Protein AF-A0ABD3XBN3-F1 (afdb_monomer_lite)

Organism: Sinanodonta woodiana (NCBI:txid1069815)

Structure (mmCIF, N/CA/C/O backbone):
data_AF-A0ABD3XBN3-F1
#
_entry.id   AF-A0ABD3XBN3-F1
#
loop_
_atom_site.group_PDB
_atom_site.id
_atom_site.type_symbol
_atom_site.label_atom_id
_atom_site.label_alt_id
_atom_site.label_comp_id
_atom_site.label_asym_id
_atom_site.label_entity_id
_atom_site.label_seq_id
_atom_site.pdbx_PDB_ins_code
_atom_site.Cartn_x
_atom_site.Cartn_y
_atom_site.Cartn_z
_atom_site.occupancy
_atom_site.B_iso_or_equiv
_atom_site.auth_seq_id
_atom_site.auth_comp_id
_atom_site.auth_asym_id
_atom_site.auth_atom_id
_atom_site.pdbx_PDB_model_num
ATOM 1 N N . MET A 1 1 ? -34.144 -41.970 17.446 1.00 39.66 1 MET A N 1
ATOM 2 C CA . MET A 1 1 ? -32.675 -42.007 17.295 1.00 39.66 1 MET A CA 1
ATOM 3 C C . MET A 1 1 ? -32.296 -40.989 16.230 1.00 39.66 1 MET A C 1
ATOM 5 O O . MET A 1 1 ? -32.791 -41.105 15.122 1.00 39.66 1 MET A O 1
ATOM 9 N N . PHE A 1 2 ? -31.501 -39.992 16.630 1.00 39.50 2 PHE A N 1
ATOM 10 C CA . PHE A 1 2 ? -30.729 -39.028 15.828 1.00 39.50 2 PHE A CA 1
ATOM 11 C C . PHE A 1 2 ? -31.457 -38.101 14.831 1.00 39.50 2 PHE A C 1
ATOM 13 O O . PHE A 1 2 ? -31.582 -38.392 13.648 1.00 39.50 2 PHE A O 1
ATOM 20 N N . TYR A 1 3 ? -31.803 -36.902 15.319 1.00 39.34 3 TYR A N 1
ATOM 21 C CA . TYR A 1 3 ? -31.842 -35.684 14.503 1.00 39.34 3 TYR A CA 1
ATOM 22 C C . TYR A 1 3 ? -30.397 -35.218 14.267 1.00 39.34 3 TYR A C 1
ATOM 24 O O . TYR A 1 3 ? -29.747 -34.714 15.180 1.00 39.34 3 TYR A O 1
ATOM 32 N N . GLY A 1 4 ? -29.876 -35.426 13.059 1.00 40.34 4 GLY A N 1
ATOM 33 C CA . GLY A 1 4 ? -28.595 -34.874 12.625 1.00 40.34 4 GLY A CA 1
ATOM 34 C C . GLY A 1 4 ? -28.803 -33.491 12.021 1.00 40.34 4 GLY A C 1
ATOM 35 O O . GLY A 1 4 ? -29.098 -33.380 10.835 1.00 40.34 4 GLY A O 1
ATOM 36 N N . ILE A 1 5 ? -28.669 -32.438 12.828 1.00 48.50 5 ILE A N 1
ATOM 37 C CA . ILE A 1 5 ? -28.547 -31.075 12.304 1.00 48.50 5 ILE A CA 1
ATOM 38 C C . ILE A 1 5 ? -27.140 -30.964 11.720 1.00 48.50 5 ILE A C 1
ATOM 40 O O . ILE A 1 5 ? -26.154 -30.871 12.451 1.00 48.50 5 ILE A O 1
ATOM 44 N N . LEU A 1 6 ? -27.051 -30.995 10.392 1.00 44.94 6 LEU A N 1
ATOM 45 C CA . LEU A 1 6 ? -25.863 -30.580 9.662 1.00 44.94 6 LEU A CA 1
ATOM 46 C C . LEU A 1 6 ? -25.746 -29.058 9.835 1.00 44.94 6 LEU A C 1
ATOM 48 O O . LEU A 1 6 ? -26.310 -28.288 9.060 1.00 44.94 6 LEU A O 1
ATOM 52 N N . LEU A 1 7 ? -25.077 -28.618 10.903 1.00 45.03 7 LEU A N 1
ATOM 53 C CA . LEU A 1 7 ? -24.625 -27.237 11.023 1.00 45.03 7 LEU A CA 1
ATOM 54 C C . LEU A 1 7 ? -23.621 -27.007 9.893 1.00 45.03 7 LEU A C 1
ATOM 56 O O . LEU A 1 7 ? -22.449 -27.363 10.002 1.00 45.03 7 LEU A O 1
ATOM 60 N N . LEU A 1 8 ? -24.106 -26.454 8.781 1.00 44.91 8 LEU A N 1
ATOM 61 C CA . LEU A 1 8 ? -23.260 -25.837 7.774 1.00 44.91 8 LEU A CA 1
ATOM 62 C C . LEU A 1 8 ? -22.407 -24.802 8.505 1.00 44.91 8 LEU A C 1
ATOM 64 O O . LEU A 1 8 ? -22.918 -23.806 9.018 1.00 44.91 8 LEU A O 1
ATOM 68 N N . TYR A 1 9 ? -21.111 -25.080 8.599 1.00 41.72 9 TYR A N 1
ATOM 69 C CA . TYR A 1 9 ? -20.114 -24.143 9.085 1.00 41.72 9 TYR A CA 1
ATOM 70 C C . TYR A 1 9 ? -20.019 -23.022 8.048 1.00 41.72 9 TYR A C 1
ATOM 72 O O . TYR A 1 9 ? -19.208 -23.078 7.129 1.00 41.72 9 TYR A O 1
ATOM 80 N N . ILE A 1 10 ? -20.922 -22.046 8.127 1.00 47.00 10 ILE A N 1
ATOM 81 C CA . ILE A 1 10 ? -20.793 -20.801 7.381 1.00 47.00 10 ILE A CA 1
ATOM 82 C C . ILE A 1 10 ? -19.677 -20.046 8.104 1.00 47.00 10 ILE A C 1
ATOM 84 O O . ILE A 1 10 ? -19.886 -19.664 9.260 1.00 47.00 10 ILE A O 1
ATOM 88 N N . PRO A 1 11 ? -18.483 -19.871 7.507 1.00 49.25 11 PRO A N 1
ATOM 89 C CA . PRO A 1 11 ? -17.460 -19.051 8.128 1.00 49.25 11 PRO A CA 1
ATOM 90 C C . PRO A 1 11 ? -18.065 -17.666 8.353 1.00 49.25 11 PRO A C 1
ATOM 92 O O . PRO A 1 11 ? -18.537 -17.015 7.420 1.00 49.25 11 PRO A O 1
ATOM 95 N N . LEU A 1 12 ? -18.120 -17.251 9.618 1.00 48.44 12 LEU A N 1
ATOM 96 C CA . LEU A 1 12 ? -18.573 -15.926 10.003 1.00 48.44 12 LEU A CA 1
ATOM 97 C C . LEU A 1 12 ? -17.511 -14.943 9.496 1.00 48.44 12 LEU A C 1
ATOM 99 O O . LEU A 1 12 ? -16.521 -14.677 10.174 1.00 48.44 12 LEU A O 1
ATOM 103 N N . PHE A 1 13 ? -17.651 -14.484 8.255 1.00 55.69 13 PHE A N 1
ATOM 104 C CA . PHE A 1 13 ? -16.735 -13.515 7.675 1.00 55.69 13 PHE A CA 1
ATOM 105 C C . PHE A 1 13 ? -16.835 -12.221 8.486 1.00 55.69 13 PHE A C 1
ATOM 107 O O . PHE A 1 13 ? -17.851 -11.525 8.435 1.00 55.69 13 PHE A O 1
ATOM 114 N N . SER A 1 14 ? -15.791 -11.896 9.250 1.00 65.50 14 SER A N 1
ATOM 115 C CA . SER A 1 14 ? -15.653 -10.580 9.869 1.00 65.50 14 SER A CA 1
ATOM 116 C C . SER A 1 14 ? -15.603 -9.546 8.747 1.00 65.50 14 SER A C 1
ATOM 118 O O . SER A 1 14 ? -14.619 -9.474 8.014 1.00 65.50 14 SER A O 1
ATOM 120 N N . THR A 1 15 ? -16.688 -8.792 8.574 1.00 78.19 15 THR A N 1
ATOM 121 C CA . THR A 1 15 ? -16.706 -7.667 7.636 1.00 78.19 15 THR A CA 1
ATOM 122 C C . THR A 1 15 ? -15.985 -6.505 8.295 1.00 78.19 15 THR A C 1
ATOM 124 O O . THR A 1 15 ? -16.314 -6.151 9.425 1.00 78.19 15 THR A O 1
ATOM 127 N N . VAL A 1 16 ? -14.995 -5.938 7.611 1.00 85.75 16 VAL A N 1
ATOM 128 C CA . VAL A 1 16 ? -14.191 -4.834 8.139 1.00 85.75 16 VAL A CA 1
ATOM 129 C C . VAL A 1 16 ? -14.322 -3.623 7.226 1.00 85.75 16 VAL A C 1
ATOM 131 O O . VAL A 1 16 ? -14.091 -3.723 6.021 1.00 85.75 16 VAL A O 1
ATOM 134 N N . ALA A 1 17 ? -14.693 -2.480 7.802 1.00 89.94 17 ALA A N 1
ATOM 135 C CA . ALA A 1 17 ? -14.740 -1.217 7.080 1.00 89.94 17 ALA A CA 1
ATOM 136 C C . ALA A 1 17 ? -13.335 -0.621 6.957 1.00 89.94 17 ALA A C 1
ATOM 138 O O . ALA A 1 17 ? -12.594 -0.540 7.938 1.00 89.94 17 ALA A O 1
ATOM 139 N N . ILE A 1 18 ? -12.981 -0.192 5.748 1.00 92.06 18 ILE A N 1
ATOM 140 C CA . ILE A 1 18 ? -11.726 0.500 5.451 1.00 92.06 18 ILE A CA 1
ATOM 141 C C . ILE A 1 18 ? -11.988 1.679 4.518 1.00 92.06 18 ILE A C 1
ATOM 143 O O . ILE A 1 18 ? -12.905 1.655 3.695 1.00 92.06 18 ILE A O 1
ATOM 147 N N . GLN A 1 19 ? -11.149 2.703 4.616 1.00 93.50 19 GLN A N 1
ATOM 148 C CA . GLN A 1 19 ? -11.135 3.823 3.683 1.00 93.50 19 GLN A CA 1
ATOM 149 C C . GLN A 1 19 ? -9.931 3.697 2.767 1.00 93.50 19 GLN A C 1
ATOM 151 O O . GLN A 1 19 ? -8.810 3.543 3.241 1.00 93.50 19 GLN A O 1
ATOM 156 N N . LEU A 1 20 ? -10.152 3.803 1.463 1.00 93.06 20 LEU A N 1
ATOM 157 C CA . LEU A 1 20 ? -9.085 3.911 0.483 1.00 93.06 20 LEU A CA 1
ATOM 158 C C . LEU A 1 20 ? -8.944 5.348 0.017 1.00 93.06 20 LEU A C 1
ATOM 160 O O . LEU A 1 20 ? -9.920 5.956 -0.414 1.00 93.06 20 LEU A O 1
ATOM 164 N N . TYR A 1 21 ? -7.721 5.855 0.016 1.00 93.12 21 TYR A N 1
ATOM 165 C CA . TYR A 1 21 ? -7.387 7.121 -0.614 1.00 93.12 21 TYR A CA 1
ATOM 166 C C . TYR A 1 21 ? -6.302 6.911 -1.665 1.00 93.12 21 TYR A C 1
ATOM 168 O O . TYR A 1 21 ? -5.313 6.221 -1.428 1.00 93.12 21 TYR A O 1
ATOM 176 N N . CYS A 1 22 ? -6.471 7.528 -2.829 1.00 89.69 22 CYS A N 1
ATOM 177 C CA . CYS A 1 22 ? -5.453 7.555 -3.869 1.00 89.69 22 CYS A CA 1
ATOM 178 C C . CYS A 1 22 ? -5.422 8.950 -4.491 1.00 89.69 22 CYS A C 1
ATOM 180 O O . CYS A 1 22 ? -6.416 9.393 -5.069 1.00 89.69 22 CYS A O 1
ATOM 182 N N . ALA A 1 23 ? -4.284 9.636 -4.367 1.00 82.38 23 ALA A N 1
ATOM 183 C CA . ALA A 1 23 ? -4.112 10.985 -4.903 1.00 82.38 23 ALA A CA 1
ATOM 184 C C . ALA A 1 23 ? -4.115 11.002 -6.442 1.00 82.38 23 ALA A C 1
ATOM 186 O O . ALA A 1 23 ? -4.609 11.944 -7.058 1.00 82.38 23 ALA A O 1
ATOM 187 N N . GLN A 1 24 ? -3.581 9.948 -7.069 1.00 78.50 24 GLN A N 1
ATOM 188 C CA . GLN A 1 24 ? -3.462 9.830 -8.521 1.00 78.50 24 GLN A CA 1
ATOM 189 C C . GLN A 1 24 ? -4.443 8.784 -9.049 1.00 78.50 24 GLN A C 1
ATOM 191 O O . GLN A 1 24 ? -4.176 7.582 -9.039 1.00 78.50 24 GLN A O 1
ATOM 196 N N . LYS A 1 25 ? -5.599 9.242 -9.530 1.00 76.06 25 LYS A N 1
ATOM 197 C CA . LYS A 1 25 ? -6.560 8.363 -10.198 1.00 76.06 25 LYS A CA 1
ATOM 198 C C . LYS A 1 25 ? -6.120 8.106 -11.629 1.00 76.06 25 LYS A C 1
ATOM 200 O O . LYS A 1 25 ? -6.205 8.988 -12.477 1.00 76.06 25 LYS A O 1
ATOM 205 N N . THR A 1 26 ? -5.681 6.886 -11.880 1.00 83.31 26 THR A N 1
ATOM 206 C CA . THR A 1 26 ? -5.357 6.379 -13.207 1.00 83.31 26 THR A CA 1
ATOM 207 C C . THR A 1 26 ? -6.045 5.032 -13.385 1.00 83.31 26 THR A C 1
ATOM 209 O O . THR A 1 26 ? -6.464 4.397 -12.412 1.00 83.31 26 THR A O 1
ATOM 212 N N . ASP A 1 27 ? -6.156 4.565 -14.626 1.00 85.62 27 ASP A N 1
ATOM 213 C CA . ASP A 1 27 ? -6.655 3.210 -14.887 1.00 85.62 27 ASP A CA 1
ATOM 214 C C . ASP A 1 27 ? -5.802 2.159 -14.167 1.00 85.62 27 ASP A C 1
ATOM 216 O O . ASP A 1 27 ? -6.320 1.166 -13.657 1.00 85.62 27 ASP A O 1
ATOM 220 N N . LEU A 1 28 ? -4.506 2.445 -14.023 1.00 84.31 28 LEU A N 1
ATOM 221 C CA . LEU A 1 28 ? -3.558 1.586 -13.340 1.00 84.31 28 LEU A CA 1
ATOM 222 C C . LEU A 1 28 ? -3.811 1.493 -11.830 1.00 84.31 28 LEU A C 1
ATOM 224 O O . LEU A 1 28 ? -3.786 0.397 -11.273 1.00 84.31 28 LEU A O 1
ATOM 228 N N . THR A 1 29 ? -4.094 2.612 -11.156 1.00 83.00 29 THR A N 1
ATOM 229 C CA . THR A 1 29 ? -4.407 2.582 -9.718 1.00 83.00 29 THR A CA 1
ATOM 230 C C . THR A 1 29 ? -5.762 1.933 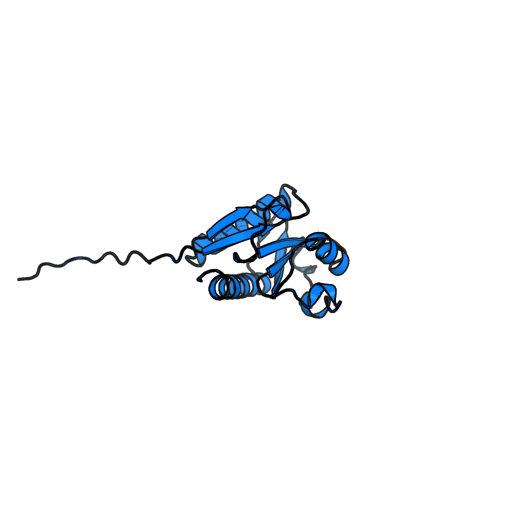-9.448 1.00 83.00 29 THR A C 1
ATOM 232 O O . THR A 1 29 ? -5.888 1.176 -8.488 1.00 83.00 29 THR A O 1
ATOM 235 N N . ASN A 1 30 ? -6.749 2.126 -10.327 1.00 86.19 30 ASN A N 1
ATOM 236 C CA . ASN A 1 30 ? -8.025 1.409 -10.249 1.00 86.19 30 ASN A CA 1
ATOM 237 C C . ASN A 1 30 ? -7.842 -0.105 -10.420 1.00 86.19 30 ASN A C 1
ATOM 239 O O . ASN A 1 30 ? -8.432 -0.886 -9.674 1.00 86.19 30 ASN A O 1
ATOM 243 N N . TYR A 1 31 ? -7.016 -0.524 -11.381 1.00 86.19 31 TYR A N 1
ATOM 244 C CA . TYR A 1 31 ? -6.685 -1.930 -11.592 1.00 86.19 31 TYR A CA 1
ATOM 245 C C . TYR A 1 31 ? -6.015 -2.538 -10.352 1.00 86.19 31 TYR A C 1
ATOM 247 O O . TYR A 1 31 ? -6.481 -3.550 -9.829 1.00 86.19 31 TYR A O 1
ATOM 255 N N . ALA A 1 32 ? -4.995 -1.864 -9.818 1.00 84.31 32 ALA A N 1
ATOM 256 C CA . ALA A 1 32 ? -4.289 -2.269 -8.607 1.00 84.31 32 ALA A CA 1
ATOM 257 C C . ALA A 1 32 ? -5.222 -2.422 -7.389 1.00 84.31 32 ALA A C 1
ATOM 259 O O . ALA A 1 32 ? -5.124 -3.404 -6.651 1.00 84.31 32 ALA A O 1
ATOM 260 N N . ILE A 1 33 ? -6.160 -1.487 -7.194 1.00 87.31 33 ILE A N 1
ATOM 261 C CA . ILE A 1 33 ? -7.162 -1.552 -6.117 1.00 87.31 33 ILE A CA 1
ATOM 262 C C . ILE A 1 33 ? -8.065 -2.780 -6.280 1.00 87.31 33 ILE A C 1
ATOM 264 O O . ILE A 1 33 ? -8.289 -3.503 -5.310 1.00 87.31 33 ILE A O 1
ATOM 268 N N . ARG A 1 34 ? -8.556 -3.043 -7.497 1.00 88.12 34 ARG A N 1
ATOM 269 C CA . ARG A 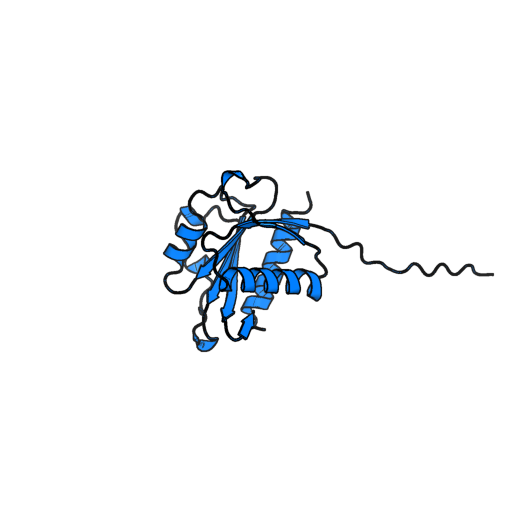1 34 ? -9.435 -4.191 -7.773 1.00 88.12 34 ARG A CA 1
ATOM 270 C C . ARG A 1 34 ? -8.734 -5.528 -7.557 1.00 88.12 34 ARG A C 1
ATOM 272 O O . ARG A 1 34 ? -9.340 -6.457 -7.022 1.00 88.12 34 ARG A O 1
ATOM 279 N N . GLU A 1 35 ? -7.471 -5.647 -7.960 1.00 86.12 35 GLU A N 1
ATOM 280 C CA . GLU A 1 35 ? -6.698 -6.865 -7.704 1.00 86.12 35 GLU A CA 1
ATOM 281 C C . GLU A 1 35 ? -6.435 -7.074 -6.209 1.00 86.12 35 GLU A C 1
ATOM 283 O O . GLU A 1 35 ? -6.543 -8.201 -5.717 1.00 86.12 35 GLU A O 1
ATOM 288 N N . LEU A 1 36 ? -6.137 -5.995 -5.476 1.00 83.75 36 LEU A N 1
ATOM 289 C CA . LEU A 1 36 ? -5.948 -6.034 -4.027 1.00 83.75 36 LEU A CA 1
ATOM 290 C C . LEU A 1 36 ? -7.220 -6.515 -3.312 1.00 83.75 36 LEU A C 1
ATOM 292 O O . LEU A 1 36 ? -7.145 -7.430 -2.494 1.00 83.75 36 LEU A O 1
ATOM 296 N N . GLU A 1 37 ? -8.376 -5.938 -3.647 1.00 85.69 37 GLU A N 1
ATOM 297 C CA . GLU A 1 37 ? -9.689 -6.344 -3.127 1.00 85.69 37 GLU A CA 1
ATOM 298 C C . GLU A 1 37 ? -9.954 -7.830 -3.406 1.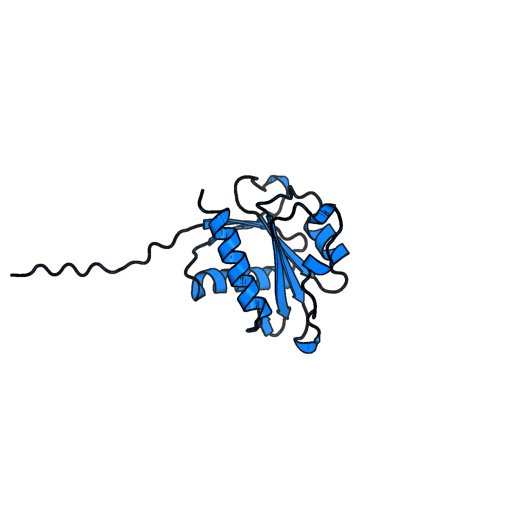00 85.69 37 GLU A C 1
ATOM 300 O O . GLU A 1 37 ? -10.177 -8.610 -2.479 1.00 85.69 37 GLU A O 1
ATOM 305 N N . THR A 1 38 ? -9.800 -8.251 -4.666 1.00 85.31 38 THR A N 1
ATOM 306 C CA . THR A 1 38 ? -10.025 -9.642 -5.093 1.00 85.31 38 THR A CA 1
ATOM 307 C C . THR A 1 38 ? -9.164 -10.633 -4.305 1.00 85.31 38 THR A C 1
ATOM 309 O O . THR A 1 38 ? -9.646 -11.693 -3.900 1.00 85.31 38 THR A O 1
ATOM 312 N N . LYS A 1 39 ? -7.887 -10.310 -4.057 1.00 83.31 39 LYS A N 1
ATOM 313 C CA . LYS A 1 39 ? -6.988 -11.186 -3.293 1.00 83.31 39 LYS A CA 1
ATOM 314 C C . LYS A 1 39 ? -7.313 -11.215 -1.803 1.00 83.31 39 LYS A C 1
ATOM 316 O O . LYS A 1 39 ? -7.285 -12.294 -1.209 1.00 83.31 39 LYS A O 1
ATOM 321 N N . LEU A 1 40 ? -7.635 -10.073 -1.196 1.00 81.75 40 LEU A N 1
ATOM 322 C CA . LEU A 1 40 ? -7.978 -10.009 0.228 1.00 81.75 40 LEU A CA 1
ATOM 323 C C . LEU A 1 40 ? -9.271 -10.775 0.535 1.00 81.75 40 LEU A C 1
ATOM 325 O O . LEU A 1 40 ? -9.310 -11.545 1.499 1.00 81.75 40 LEU A O 1
ATOM 329 N N . GLU A 1 41 ? -10.291 -10.642 -0.311 1.00 83.12 41 GLU A N 1
ATOM 330 C CA . GLU A 1 41 ? -11.538 -11.387 -0.142 1.00 83.12 41 GLU A CA 1
ATOM 331 C C . GLU A 1 41 ? -11.363 -12.870 -0.490 1.00 83.12 41 GLU A C 1
ATOM 333 O O . GLU A 1 41 ? -11.690 -13.746 0.315 1.00 83.12 41 GLU A O 1
ATOM 338 N N . GLY A 1 42 ? -10.799 -13.163 -1.667 1.00 74.69 42 GLY A N 1
ATOM 339 C CA . GLY A 1 42 ? -10.748 -14.513 -2.225 1.00 74.69 42 GLY A CA 1
ATOM 340 C C . GLY A 1 42 ? -9.765 -15.456 -1.531 1.00 74.69 42 GLY A C 1
ATOM 341 O O . GLY A 1 42 ? -10.068 -16.636 -1.369 1.00 74.69 42 GLY A O 1
ATOM 342 N N . GLN A 1 43 ? -8.592 -14.968 -1.112 1.00 71.69 43 GLN A N 1
ATOM 343 C CA . GLN A 1 43 ? -7.538 -15.825 -0.545 1.00 71.69 43 GLN A CA 1
ATOM 344 C C . GLN A 1 43 ? -7.506 -15.810 0.984 1.00 71.69 43 GLN A C 1
ATOM 346 O O . GLN A 1 43 ? -6.988 -16.743 1.598 1.00 71.69 43 GLN A O 1
ATOM 351 N N . HIS A 1 44 ? -8.059 -14.769 1.611 1.00 71.31 44 HIS A N 1
ATOM 352 C CA . HIS A 1 44 ? -7.928 -14.566 3.053 1.00 71.31 44 HIS A CA 1
ATOM 353 C C . HIS A 1 44 ? -9.260 -14.486 3.800 1.00 71.31 44 HIS A C 1
ATOM 355 O O . HIS A 1 44 ? -9.246 -14.358 5.027 1.00 71.31 44 HIS A O 1
ATOM 361 N N . GLY A 1 45 ? -10.392 -14.605 3.094 1.00 72.44 45 GLY A N 1
ATOM 362 C CA . GLY A 1 45 ? -11.721 -14.640 3.702 1.00 72.44 45 GLY A CA 1
ATOM 363 C C . GLY A 1 45 ? -12.015 -13.391 4.529 1.00 72.44 45 GLY A C 1
ATOM 364 O O . GLY A 1 45 ? -12.676 -13.472 5.561 1.00 72.44 45 GLY A O 1
ATOM 365 N N . LEU A 1 46 ? -11.463 -12.243 4.138 1.00 77.38 46 LEU A N 1
ATOM 366 C CA . LEU A 1 46 ? -11.687 -10.983 4.826 1.00 77.38 46 LEU A CA 1
ATOM 367 C C . LEU A 1 46 ? -12.573 -10.129 3.931 1.00 77.38 46 LEU A C 1
ATOM 369 O O . LEU A 1 46 ? -12.107 -9.595 2.932 1.00 77.38 46 LEU A O 1
ATOM 373 N N . LYS A 1 47 ? -13.861 -10.048 4.275 1.00 82.44 47 LYS A N 1
ATOM 374 C CA . LYS A 1 47 ? -14.822 -9.243 3.523 1.00 82.44 47 LYS A CA 1
ATOM 375 C C . LYS A 1 47 ? -14.585 -7.772 3.841 1.00 82.44 47 LYS A C 1
ATOM 377 O O . LYS A 1 47 ? -14.665 -7.373 5.007 1.00 82.44 47 LYS A O 1
ATOM 382 N N . LEU A 1 48 ? -14.292 -6.975 2.823 1.00 81.94 48 LEU A N 1
ATOM 383 C CA . LEU A 1 48 ? -13.959 -5.568 3.002 1.00 81.94 48 LEU A CA 1
ATOM 384 C C . LEU A 1 48 ? -15.154 -4.701 2.624 1.00 81.94 48 LEU A C 1
ATOM 386 O O . LEU A 1 48 ? -15.724 -4.832 1.548 1.00 81.94 48 LEU A O 1
ATOM 390 N N . GLN A 1 49 ? -15.527 -3.775 3.503 1.00 86.31 49 GLN A N 1
ATOM 391 C CA . GLN A 1 49 ? -16.407 -2.674 3.128 1.00 86.31 49 GLN A CA 1
ATOM 392 C C . GLN A 1 49 ? -15.531 -1.469 2.789 1.00 86.31 49 GLN A C 1
ATOM 394 O O . GLN A 1 49 ? -15.085 -0.739 3.675 1.00 86.31 49 GLN A O 1
ATOM 399 N N . MET A 1 50 ? -15.240 -1.308 1.499 1.00 85.94 50 MET A N 1
ATOM 400 C CA . MET A 1 50 ? -14.274 -0.332 0.999 1.00 85.94 50 MET A CA 1
ATOM 401 C C . MET A 1 50 ? -14.970 0.982 0.649 1.00 85.94 50 MET A C 1
ATOM 403 O O . MET A 1 50 ? -15.798 1.038 -0.258 1.00 85.94 50 MET A O 1
ATOM 407 N N . GLN A 1 51 ? -14.615 2.059 1.348 1.00 88.44 51 GLN A N 1
ATOM 408 C CA . GLN A 1 51 ? -15.016 3.414 0.981 1.00 88.44 51 GLN A CA 1
ATOM 409 C C . GLN A 1 51 ? -13.869 4.099 0.238 1.00 88.44 51 GLN A C 1
ATOM 411 O O . GLN A 1 51 ? -12.834 4.399 0.828 1.00 88.44 51 GLN A O 1
ATOM 416 N N . ILE A 1 52 ? -14.052 4.388 -1.051 1.00 86.88 52 ILE A N 1
ATOM 417 C CA . ILE A 1 52 ? -13.075 5.165 -1.823 1.00 86.88 52 ILE A CA 1
ATOM 418 C C . ILE A 1 52 ? -13.270 6.653 -1.508 1.00 86.88 52 ILE A C 1
ATOM 420 O O . ILE A 1 52 ? -14.201 7.299 -1.995 1.00 86.88 52 ILE A O 1
ATOM 424 N N . CYS A 1 53 ? -12.371 7.201 -0.700 1.00 85.81 53 CYS A N 1
ATOM 425 C CA . CYS A 1 53 ? -12.328 8.606 -0.332 1.00 85.81 53 CYS A CA 1
ATOM 426 C C . CYS A 1 53 ? -11.623 9.403 -1.432 1.00 85.81 53 CYS A C 1
ATOM 428 O O . CYS A 1 53 ? -10.450 9.193 -1.733 1.00 85.81 53 CYS A O 1
ATOM 430 N N . GLN A 1 54 ? -12.355 10.332 -2.043 1.00 78.31 54 GLN A N 1
ATOM 431 C CA . GLN A 1 54 ? -11.834 11.198 -3.110 1.00 78.31 54 GLN A CA 1
ATOM 432 C C . GLN A 1 54 ? -11.429 12.575 -2.590 1.00 78.31 54 GLN A C 1
ATOM 434 O O . GLN A 1 54 ? -10.597 13.248 -3.186 1.00 78.31 54 GLN A O 1
ATOM 439 N N . ASN A 1 55 ? -12.040 12.984 -1.480 1.00 82.81 55 ASN A N 1
ATOM 440 C CA . ASN A 1 55 ? -11.803 14.258 -0.832 1.00 82.81 55 ASN A CA 1
ATOM 441 C C . ASN A 1 55 ? -11.305 13.996 0.581 1.00 82.81 55 ASN A C 1
ATOM 443 O O . ASN A 1 55 ? -11.875 13.176 1.302 1.00 82.81 55 ASN A O 1
ATOM 447 N N . ILE A 1 56 ? -10.290 14.744 0.994 1.00 86.19 56 ILE A N 1
ATOM 448 C CA . ILE A 1 56 ? -9.694 14.633 2.328 1.00 86.19 56 ILE A CA 1
ATOM 449 C C . ILE A 1 56 ? -10.753 14.838 3.424 1.00 86.19 56 ILE A C 1
ATOM 451 O O . ILE A 1 56 ? -10.762 14.127 4.421 1.00 86.19 56 ILE A O 1
ATOM 455 N N . SER A 1 57 ? -11.718 15.735 3.198 1.00 86.75 57 SER A N 1
ATOM 456 C CA . SER A 1 57 ? -12.826 16.012 4.123 1.00 86.75 57 SER A CA 1
ATOM 457 C C . SER A 1 57 ? -13.784 14.837 4.348 1.00 86.75 57 SER A C 1
ATOM 459 O O . SER A 1 57 ? -14.522 14.842 5.328 1.00 86.75 57 SER A O 1
ATOM 461 N N . SER A 1 58 ? -13.787 13.835 3.462 1.00 87.81 58 SER A N 1
ATOM 462 C CA . SER A 1 58 ? -14.599 12.619 3.620 1.00 87.81 58 SER A CA 1
ATOM 463 C C . SER A 1 58 ? -13.928 11.549 4.483 1.00 87.81 58 SER A C 1
ATOM 465 O O . SER A 1 58 ? -14.566 10.548 4.804 1.00 87.81 58 SER A O 1
ATOM 467 N N . ILE A 1 59 ? -12.659 11.753 4.855 1.00 90.69 59 ILE A N 1
ATOM 468 C CA . ILE A 1 59 ? -11.887 10.788 5.632 1.00 90.69 59 ILE A CA 1
ATOM 469 C C . ILE A 1 59 ? -12.293 10.862 7.102 1.00 90.69 59 ILE A C 1
ATOM 471 O O . ILE A 1 59 ? -12.169 11.890 7.766 1.00 90.69 59 ILE A O 1
ATOM 475 N N . GLN A 1 60 ? -12.749 9.731 7.619 1.00 89.19 60 GLN A N 1
ATOM 476 C CA . GLN A 1 60 ? -13.172 9.543 8.996 1.00 89.19 60 GLN A CA 1
ATOM 477 C C . GLN A 1 60 ? -12.017 8.982 9.822 1.00 89.19 60 GLN A C 1
ATOM 479 O O . GLN A 1 60 ? -11.504 7.906 9.536 1.00 89.19 60 GLN A O 1
ATOM 484 N N . SER A 1 61 ? -11.617 9.677 10.883 1.00 85.88 61 SER A N 1
ATOM 485 C CA . SER A 1 61 ? -10.459 9.287 11.701 1.00 85.88 61 SER A CA 1
ATOM 486 C C . SER A 1 61 ? -10.635 7.977 12.481 1.00 85.88 61 SER A C 1
ATOM 488 O O . SER A 1 61 ? -9.654 7.426 12.967 1.00 85.88 61 SER A O 1
ATOM 490 N N . TYR A 1 62 ? -11.857 7.463 12.625 1.00 85.44 62 TYR A N 1
ATOM 491 C CA . TYR A 1 62 ? -12.133 6.218 13.351 1.00 85.44 62 TYR A CA 1
ATOM 492 C C . TYR A 1 62 ? -12.144 4.970 12.456 1.00 85.44 62 TYR A C 1
ATOM 494 O O . TYR A 1 62 ? -12.151 3.863 12.986 1.00 85.44 62 TYR A O 1
ATOM 502 N N . ILE A 1 63 ? -12.115 5.128 11.127 1.00 90.94 63 ILE A N 1
ATOM 503 C CA . ILE A 1 63 ? -12.015 4.011 10.179 1.00 90.94 63 ILE A CA 1
ATOM 504 C C . ILE A 1 63 ? -10.572 3.943 9.658 1.00 90.94 63 ILE A C 1
ATOM 506 O O . ILE A 1 63 ? -10.026 4.988 9.292 1.00 90.94 63 ILE A O 1
ATOM 510 N N . PRO A 1 64 ? -9.942 2.754 9.584 1.00 93.44 64 PRO A N 1
ATOM 511 C CA . PRO A 1 64 ? -8.590 2.611 9.049 1.00 93.44 64 PRO A CA 1
ATOM 512 C C . PRO A 1 64 ? -8.455 3.239 7.662 1.00 93.44 64 PRO A C 1
ATOM 514 O O . PRO A 1 64 ? -9.278 2.984 6.778 1.00 93.44 64 PRO A O 1
ATOM 517 N N . LEU A 1 65 ? -7.405 4.036 7.475 1.00 95.31 65 LEU A N 1
ATOM 518 C CA . LEU A 1 65 ? -7.085 4.664 6.200 1.00 95.31 65 LEU A CA 1
ATOM 519 C C . LEU A 1 65 ? -5.987 3.869 5.496 1.00 95.31 65 LEU A C 1
ATOM 521 O O . LEU A 1 65 ? -4.920 3.632 6.054 1.00 95.31 65 LEU A O 1
ATOM 525 N N . ILE A 1 66 ? -6.238 3.484 4.254 1.00 95.19 66 ILE A N 1
ATOM 526 C CA . ILE A 1 66 ? -5.284 2.834 3.365 1.00 95.19 66 ILE A CA 1
ATOM 527 C C . ILE A 1 66 ? -5.008 3.803 2.216 1.00 95.19 66 ILE A C 1
ATOM 529 O O . ILE A 1 66 ? -5.885 4.108 1.408 1.00 95.19 66 ILE A O 1
ATOM 533 N N . VAL A 1 67 ? -3.783 4.309 2.153 1.00 94.88 67 VAL A N 1
ATOM 534 C CA . VAL A 1 67 ? -3.321 5.226 1.112 1.00 94.88 67 VAL A CA 1
ATOM 535 C C . VAL A 1 67 ? -2.594 4.431 0.038 1.00 94.88 67 VAL A C 1
ATOM 537 O O . VAL A 1 67 ? -1.634 3.722 0.330 1.00 94.88 67 VAL A O 1
ATOM 540 N N . ILE A 1 68 ? -3.033 4.563 -1.209 1.00 93.38 68 ILE A N 1
ATOM 541 C CA . ILE A 1 68 ? -2.409 3.939 -2.373 1.00 93.38 68 ILE A CA 1
ATOM 542 C C . ILE A 1 68 ? -1.446 4.942 -3.008 1.00 93.38 68 ILE A C 1
ATOM 544 O O . ILE A 1 68 ? -1.868 5.967 -3.551 1.00 93.38 68 ILE A O 1
ATOM 548 N N . CYS A 1 69 ? -0.156 4.624 -2.961 1.00 92.75 69 CYS A N 1
ATOM 549 C CA . CYS A 1 69 ? 0.913 5.350 -3.630 1.00 92.75 69 CYS A CA 1
ATOM 550 C C . CYS A 1 69 ? 1.460 4.484 -4.769 1.00 92.75 69 CYS A C 1
ATOM 552 O O . CYS A 1 69 ? 2.002 3.407 -4.534 1.00 92.75 69 CYS A O 1
ATOM 554 N N . LEU A 1 70 ? 1.325 4.942 -6.011 1.00 90.25 70 LEU A N 1
ATOM 555 C CA . LEU A 1 70 ? 1.990 4.315 -7.149 1.00 90.25 70 LEU A CA 1
ATOM 556 C C . LEU A 1 70 ? 3.382 4.937 -7.291 1.00 90.25 70 LEU A C 1
ATOM 558 O O . LEU A 1 70 ? 3.497 6.077 -7.737 1.00 90.25 70 LEU A O 1
ATOM 562 N N . SER A 1 71 ? 4.434 4.206 -6.916 1.00 84.12 71 SER A N 1
ATOM 563 C CA . SER A 1 71 ? 5.804 4.703 -7.051 1.00 84.12 71 SER A CA 1
ATOM 564 C C . SER A 1 71 ? 6.434 4.211 -8.346 1.00 84.12 71 SER A C 1
ATOM 566 O O . SER A 1 71 ? 6.546 3.009 -8.605 1.00 84.12 71 SER A O 1
ATOM 568 N N . SER A 1 72 ? 6.858 5.171 -9.166 1.00 69.88 72 SER A N 1
ATOM 569 C CA . SER A 1 72 ? 7.480 4.915 -10.469 1.00 69.88 72 SER A CA 1
ATOM 570 C C . SER A 1 72 ? 8.930 5.391 -10.535 1.00 69.88 72 SER A C 1
ATOM 572 O O . SER A 1 72 ? 9.720 4.814 -11.285 1.00 69.88 72 SER A O 1
ATOM 574 N N . SER A 1 73 ? 9.320 6.403 -9.745 1.00 72.88 73 SER A N 1
ATOM 575 C CA . SER A 1 73 ? 10.647 7.018 -9.889 1.00 72.88 73 SER A CA 1
ATOM 576 C C . SER A 1 73 ? 11.300 7.490 -8.591 1.00 72.88 73 SER A C 1
ATOM 578 O O . SER A 1 73 ? 12.482 7.206 -8.389 1.00 72.88 73 SER A O 1
ATOM 580 N N . ARG A 1 74 ? 10.578 8.203 -7.716 1.00 84.75 74 ARG A N 1
ATOM 581 C CA . ARG A 1 74 ? 11.156 8.907 -6.561 1.00 84.75 74 ARG A CA 1
ATOM 582 C C . ARG A 1 74 ? 10.313 8.649 -5.325 1.00 84.75 74 ARG A C 1
ATOM 584 O O . ARG A 1 74 ? 9.479 9.467 -4.958 1.00 84.75 74 ARG A O 1
ATOM 591 N N . LEU A 1 75 ? 10.602 7.530 -4.669 1.00 88.75 75 LEU A N 1
ATOM 592 C CA . LEU A 1 75 ? 9.861 7.007 -3.524 1.00 88.75 75 LEU A CA 1
ATOM 593 C C . LEU A 1 75 ? 9.425 8.081 -2.511 1.00 88.75 75 LEU A C 1
ATOM 595 O O . LEU A 1 75 ? 8.237 8.202 -2.246 1.00 88.75 75 LEU A O 1
ATOM 599 N N . GLY A 1 76 ? 10.359 8.887 -1.992 1.00 89.12 76 GLY A N 1
ATOM 600 C CA . GLY A 1 76 ? 10.041 9.936 -1.014 1.00 89.12 76 GLY A CA 1
ATOM 601 C C . GLY A 1 76 ? 9.051 10.970 -1.549 1.00 89.12 76 GLY A C 1
ATOM 602 O O . GLY A 1 76 ? 8.025 11.214 -0.930 1.00 89.12 76 GLY A O 1
ATOM 603 N N . VAL A 1 77 ? 9.300 11.505 -2.747 1.00 90.88 77 VAL A N 1
ATOM 604 C CA . VAL A 1 77 ? 8.426 12.510 -3.378 1.00 90.88 77 VAL A CA 1
ATOM 605 C C . VAL A 1 77 ? 7.040 11.934 -3.676 1.00 90.88 77 VAL A C 1
ATOM 607 O O . VAL A 1 77 ? 6.033 12.590 -3.415 1.00 90.88 77 VAL A O 1
ATOM 610 N N . ASP A 1 78 ? 6.989 10.708 -4.200 1.00 91.88 78 ASP A N 1
ATOM 611 C CA . ASP A 1 78 ? 5.743 10.021 -4.543 1.00 91.88 78 ASP A CA 1
ATOM 612 C C . ASP A 1 78 ? 4.892 9.775 -3.281 1.00 91.88 78 ASP A C 1
ATOM 614 O O . ASP A 1 78 ? 3.673 9.969 -3.300 1.00 91.88 78 ASP A O 1
ATOM 618 N N . VAL A 1 79 ? 5.528 9.393 -2.165 1.00 93.00 79 VAL A N 1
ATOM 619 C CA . VAL A 1 79 ? 4.846 9.159 -0.885 1.00 93.00 79 VAL A CA 1
ATOM 620 C C . VAL A 1 79 ? 4.406 10.470 -0.241 1.00 93.00 79 VAL A C 1
ATOM 622 O O . VAL A 1 79 ? 3.232 10.560 0.117 1.00 93.00 79 VAL A O 1
ATOM 625 N N . SER A 1 80 ? 5.266 11.495 -0.151 1.00 93.31 80 SER A N 1
ATOM 626 C CA . SER A 1 80 ? 4.889 12.818 0.385 1.00 93.31 80 SER A CA 1
ATOM 627 C C . SER A 1 80 ? 3.685 13.389 -0.369 1.00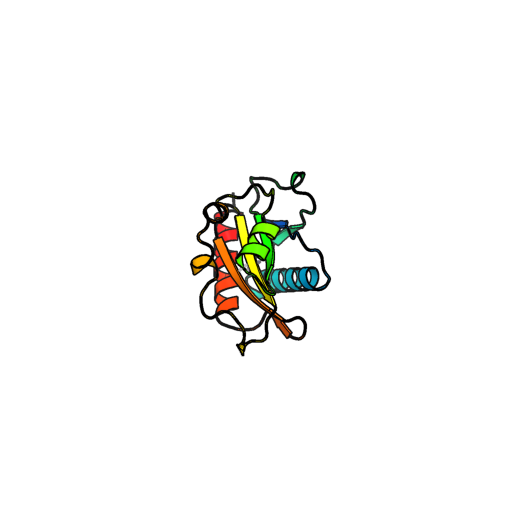 93.31 80 SER A C 1
ATOM 629 O O . SER A 1 80 ? 2.736 13.877 0.240 1.00 93.31 80 SER A O 1
ATOM 631 N N . ALA A 1 81 ? 3.666 13.266 -1.702 1.00 91.88 81 ALA A N 1
ATOM 632 C CA . ALA A 1 81 ? 2.532 13.694 -2.518 1.00 91.88 81 ALA A CA 1
ATOM 633 C C . ALA A 1 81 ? 1.264 12.864 -2.253 1.00 91.88 81 ALA A C 1
ATOM 635 O O . ALA A 1 81 ? 0.165 13.417 -2.225 1.00 91.88 81 ALA A O 1
ATOM 636 N N . ALA A 1 82 ? 1.396 11.550 -2.044 1.00 92.12 82 ALA A N 1
ATOM 637 C CA . ALA A 1 82 ? 0.263 10.671 -1.764 1.00 92.12 82 ALA A CA 1
ATOM 638 C C . ALA A 1 82 ? -0.387 10.947 -0.398 1.00 92.12 82 ALA A C 1
ATOM 640 O O . ALA A 1 82 ? -1.599 10.779 -0.267 1.00 92.12 82 ALA A O 1
ATOM 641 N N . ILE A 1 83 ? 0.396 11.375 0.598 1.00 93.62 83 ILE A N 1
ATOM 642 C CA . ILE A 1 83 ? -0.087 11.652 1.960 1.00 93.62 83 ILE A CA 1
ATOM 643 C C . ILE A 1 83 ? -0.394 13.131 2.226 1.00 93.62 83 ILE A C 1
ATOM 645 O O . ILE A 1 83 ? -0.905 13.467 3.296 1.00 93.62 83 ILE A O 1
ATOM 649 N N . ALA A 1 84 ? -0.099 14.019 1.275 1.00 92.81 84 ALA A N 1
ATOM 650 C CA . ALA A 1 84 ? -0.230 15.459 1.448 1.00 92.81 84 ALA A CA 1
ATOM 651 C C . ALA A 1 84 ? -1.648 15.869 1.886 1.00 92.81 84 ALA A C 1
ATOM 653 O O . ALA A 1 84 ? -2.641 15.599 1.208 1.00 92.81 84 ALA A O 1
ATOM 654 N N . GLY A 1 85 ? -1.731 16.552 3.032 1.00 90.94 85 GLY A N 1
ATOM 655 C CA . GLY A 1 85 ? -2.983 17.059 3.602 1.00 90.94 85 GLY A CA 1
ATOM 656 C C . GLY A 1 85 ? -3.864 16.007 4.282 1.00 90.94 85 GLY A C 1
ATOM 657 O O . GLY A 1 85 ? -4.905 16.371 4.825 1.00 90.94 85 GLY A O 1
ATOM 658 N N . LEU A 1 86 ? -3.478 14.728 4.279 1.00 92.81 86 LEU A N 1
ATOM 659 C CA . LEU A 1 86 ? -4.242 13.672 4.936 1.00 92.81 86 LEU A CA 1
ATOM 660 C C . LEU A 1 86 ? -4.074 13.715 6.462 1.00 92.81 86 LEU A C 1
ATOM 662 O O . LEU A 1 86 ? -3.009 14.091 6.959 1.00 92.81 86 LEU A O 1
ATOM 666 N N . PRO A 1 87 ? -5.086 13.276 7.230 1.00 91.62 87 PRO A N 1
ATOM 667 C CA . PRO A 1 87 ? -4.974 13.118 8.677 1.00 91.62 87 PRO A CA 1
ATOM 668 C C . PRO A 1 87 ? -4.154 11.859 9.021 1.00 91.62 87 PRO A C 1
ATOM 670 O O . PRO A 1 87 ? -4.702 10.856 9.472 1.00 91.62 87 PRO A O 1
ATOM 673 N N . ILE A 1 88 ? -2.844 11.896 8.764 1.00 93.50 88 ILE A N 1
ATOM 674 C CA . ILE A 1 88 ? -1.936 10.761 8.975 1.00 93.50 88 ILE A CA 1
ATOM 675 C C . ILE A 1 88 ? -1.798 10.441 10.464 1.00 93.50 88 ILE A C 1
ATOM 677 O O . ILE A 1 88 ? -1.546 11.320 11.291 1.00 93.50 88 ILE A O 1
ATOM 681 N N . GLY A 1 89 ? -1.914 9.156 10.790 1.00 92.25 89 GLY A N 1
ATOM 682 C CA . GLY A 1 89 ? -1.735 8.656 12.145 1.00 92.25 89 GLY A CA 1
ATOM 683 C C . GLY A 1 89 ? -1.543 7.139 12.214 1.00 92.25 89 GLY A C 1
ATOM 684 O O . GLY A 1 89 ? -1.467 6.465 11.181 1.00 92.25 89 GLY A O 1
ATOM 685 N N . PRO A 1 90 ? -1.516 6.570 13.434 1.00 92.69 90 PRO A N 1
ATOM 686 C CA . PRO A 1 90 ? -1.266 5.141 13.656 1.00 92.69 90 PRO A CA 1
ATOM 687 C C . PRO A 1 90 ? -2.269 4.204 12.965 1.00 92.69 90 PRO A C 1
ATOM 689 O O . PRO A 1 90 ? -1.964 3.047 12.697 1.00 92.69 90 PRO A O 1
ATOM 692 N N . ASN A 1 91 ? -3.461 4.709 12.645 1.00 93.69 91 ASN A N 1
ATOM 693 C CA . ASN A 1 91 ? -4.511 4.021 11.894 1.00 93.69 91 ASN A CA 1
ATOM 694 C C . ASN A 1 91 ? -4.389 4.198 10.366 1.00 93.69 91 ASN A C 1
ATOM 696 O O . ASN A 1 91 ? -5.360 3.946 9.649 1.00 93.69 91 ASN A O 1
ATOM 700 N N . THR A 1 92 ? -3.236 4.655 9.867 1.00 95.88 92 THR A N 1
ATOM 701 C CA . THR A 1 92 ? -2.961 4.835 8.438 1.00 95.88 92 THR A CA 1
ATOM 702 C C . THR A 1 92 ? -1.932 3.822 7.942 1.00 95.88 92 THR A C 1
ATOM 704 O O . THR A 1 92 ? -0.827 3.736 8.478 1.00 95.88 92 THR A O 1
ATOM 707 N N . ALA A 1 93 ? -2.281 3.090 6.888 1.00 96.62 93 ALA A N 1
ATOM 708 C CA . ALA A 1 93 ? -1.368 2.265 6.110 1.00 96.62 93 ALA A CA 1
ATOM 709 C C . ALA A 1 93 ? -1.071 2.943 4.771 1.00 96.62 93 ALA A C 1
ATOM 711 O O . ALA A 1 93 ? -1.995 3.372 4.084 1.00 96.62 93 ALA A O 1
ATOM 712 N N . VAL A 1 94 ? 0.197 2.997 4.370 1.00 96.38 94 VAL A N 1
ATOM 713 C CA . VAL A 1 94 ? 0.601 3.435 3.027 1.00 96.38 94 VAL A CA 1
ATOM 714 C C . VAL A 1 94 ? 1.065 2.222 2.236 1.00 96.38 94 VAL A C 1
ATOM 716 O O . VAL A 1 94 ? 2.037 1.568 2.608 1.00 96.38 94 VAL A O 1
ATOM 719 N N . LEU A 1 95 ? 0.368 1.917 1.145 1.00 95.81 95 LEU A N 1
ATOM 720 C CA . LEU A 1 95 ? 0.735 0.867 0.202 1.00 95.81 95 LEU A CA 1
ATOM 721 C C . LEU A 1 95 ? 1.475 1.503 -0.962 1.00 95.81 95 LEU A C 1
ATOM 723 O O . LEU A 1 95 ? 0.917 2.327 -1.687 1.00 95.81 95 LEU A O 1
ATOM 727 N N . ILE A 1 96 ? 2.719 1.088 -1.146 1.00 94.88 96 ILE A N 1
ATOM 728 C CA . ILE A 1 96 ? 3.591 1.566 -2.206 1.00 94.88 96 ILE A CA 1
ATOM 729 C C . ILE A 1 96 ? 3.609 0.508 -3.299 1.00 94.88 96 ILE A C 1
ATOM 731 O O . ILE A 1 96 ? 4.267 -0.522 -3.177 1.00 94.88 96 ILE A O 1
ATOM 735 N N . PHE A 1 97 ? 2.864 0.764 -4.367 1.00 93.31 97 PHE A N 1
ATOM 736 C CA . PHE A 1 97 ? 2.863 -0.056 -5.568 1.00 93.31 97 PHE A CA 1
ATOM 737 C C . PHE A 1 97 ? 4.091 0.303 -6.399 1.00 93.31 97 PHE A C 1
ATOM 739 O O . PHE A 1 97 ? 4.122 1.330 -7.079 1.00 93.31 97 PHE A O 1
ATOM 746 N N . HIS A 1 98 ? 5.110 -0.548 -6.334 1.00 92.50 98 HIS A N 1
ATOM 747 C CA . HIS A 1 98 ? 6.311 -0.453 -7.155 1.00 92.50 98 HIS A CA 1
ATOM 748 C C . HIS A 1 98 ? 5.975 -0.901 -8.566 1.00 92.50 98 HIS A C 1
ATOM 750 O O . HIS A 1 98 ? 5.991 -2.100 -8.842 1.00 92.50 98 HIS A O 1
ATOM 756 N N . HIS A 1 99 ? 5.685 0.059 -9.449 1.00 90.25 99 HIS A N 1
ATOM 757 C CA . HIS A 1 99 ? 5.374 -0.211 -10.851 1.00 90.25 99 HIS A CA 1
ATOM 758 C C . HIS A 1 99 ? 6.644 -0.565 -11.637 1.00 90.25 99 HIS A C 1
ATOM 760 O O . HIS A 1 99 ? 7.210 0.267 -12.348 1.00 90.25 99 HIS A O 1
ATOM 766 N N . LYS A 1 100 ? 7.161 -1.784 -11.440 1.00 90.00 100 LYS A N 1
ATOM 767 C CA . LYS A 1 100 ? 8.462 -2.215 -11.968 1.00 90.00 100 LYS A CA 1
ATOM 768 C C . LYS A 1 100 ? 8.465 -3.687 -12.362 1.00 90.00 100 LYS A C 1
ATOM 770 O O . LYS A 1 100 ? 7.802 -4.525 -11.754 1.00 90.00 100 LYS A O 1
ATOM 775 N N . LYS A 1 101 ? 9.299 -4.022 -13.349 1.00 90.25 101 LYS A N 1
ATOM 776 C CA . LYS A 1 101 ? 9.620 -5.416 -13.690 1.00 90.25 101 LYS A CA 1
ATOM 777 C C . LYS A 1 101 ? 10.331 -6.111 -12.515 1.00 90.25 101 LYS A C 1
ATOM 779 O O . LYS A 1 101 ? 11.019 -5.424 -11.758 1.00 90.25 101 LYS A O 1
ATOM 784 N N . PRO A 1 102 ? 10.263 -7.452 -12.385 1.00 88.69 102 PRO A N 1
ATOM 785 C CA . PRO A 1 102 ? 10.763 -8.155 -11.197 1.00 88.69 102 PRO A CA 1
ATOM 786 C C . PRO A 1 102 ? 12.240 -7.887 -10.870 1.00 88.69 102 PRO A C 1
ATOM 788 O O . PRO A 1 102 ? 12.596 -7.714 -9.711 1.00 88.69 102 PRO A O 1
ATOM 791 N N . HIS A 1 103 ? 13.096 -7.777 -11.891 1.00 89.06 103 HIS A N 1
ATOM 792 C CA . HIS A 1 103 ? 14.531 -7.504 -11.733 1.00 89.06 103 HIS A CA 1
ATOM 793 C C . HIS A 1 103 ? 14.857 -6.069 -11.282 1.00 89.06 103 HIS A C 1
ATOM 795 O O . HIS A 1 103 ? 16.003 -5.782 -10.956 1.00 89.06 103 HIS A O 1
ATOM 801 N N . ALA A 1 104 ? 13.878 -5.163 -11.315 1.00 89.19 104 ALA A N 1
ATOM 802 C CA . ALA A 1 104 ? 14.026 -3.755 -10.956 1.00 89.19 104 ALA A CA 1
ATOM 803 C C . ALA A 1 104 ? 13.278 -3.395 -9.659 1.00 89.19 104 ALA A C 1
ATOM 805 O O . ALA A 1 104 ? 13.212 -2.216 -9.298 1.00 89.19 104 ALA A O 1
ATOM 806 N N . LEU A 1 105 ? 12.693 -4.385 -8.976 1.00 90.00 105 LEU A N 1
ATOM 807 C CA . LEU A 1 105 ? 12.074 -4.194 -7.667 1.00 90.00 105 LEU A CA 1
ATOM 808 C C . LEU A 1 105 ? 13.121 -3.743 -6.637 1.00 90.00 105 LEU A C 1
ATOM 810 O O . LEU A 1 105 ? 14.292 -4.118 -6.744 1.00 90.00 105 LEU A O 1
ATOM 814 N N . PRO A 1 106 ? 12.724 -2.931 -5.643 1.00 87.56 106 PRO A N 1
ATOM 815 C CA . PRO A 1 106 ? 13.645 -2.476 -4.613 1.00 87.56 106 PRO A CA 1
ATOM 816 C C . PRO A 1 106 ? 14.189 -3.659 -3.804 1.00 87.56 106 PRO A C 1
ATOM 818 O O . PRO A 1 106 ? 13.461 -4.590 -3.456 1.00 87.56 106 PRO A O 1
ATOM 821 N N . THR A 1 107 ? 15.482 -3.604 -3.494 1.00 85.38 107 THR A N 1
ATOM 822 C CA . THR A 1 107 ? 16.162 -4.593 -2.644 1.00 85.38 107 THR A CA 1
ATOM 823 C C . THR A 1 107 ? 15.975 -4.305 -1.160 1.00 85.38 107 THR A C 1
ATOM 825 O O . THR A 1 107 ? 16.036 -5.220 -0.342 1.00 85.38 107 THR A O 1
ATOM 828 N N . GLU A 1 108 ? 15.744 -3.039 -0.812 1.00 88.44 108 GLU A N 1
ATOM 829 C CA . GLU A 1 108 ? 15.494 -2.591 0.552 1.00 88.44 108 GLU A CA 1
ATOM 830 C C . GLU A 1 108 ? 14.018 -2.205 0.730 1.00 88.44 108 GLU A C 1
ATOM 832 O O . GLU A 1 108 ? 13.428 -1.619 -0.180 1.00 88.44 108 GLU A O 1
ATOM 837 N N . PRO A 1 109 ? 13.412 -2.509 1.890 1.00 89.88 109 PRO A N 1
ATOM 838 C CA . PRO A 1 109 ? 12.068 -2.051 2.224 1.00 89.88 109 PRO A CA 1
ATOM 839 C C . PRO A 1 109 ? 11.948 -0.521 2.226 1.00 89.88 109 PRO A C 1
ATOM 841 O O . PRO A 1 109 ? 12.841 0.178 2.709 1.00 89.88 109 PRO A O 1
ATOM 844 N N . SER A 1 110 ? 10.811 0.016 1.781 1.00 92.12 110 SER A N 1
ATOM 845 C CA . SER A 1 110 ? 10.623 1.473 1.690 1.00 92.12 110 SER A CA 1
ATOM 846 C C . SER A 1 110 ? 10.705 2.183 3.043 1.00 92.12 110 SER A C 1
ATOM 848 O O . SER A 1 110 ? 11.187 3.311 3.123 1.00 92.12 110 SER A O 1
ATOM 850 N N . ASN A 1 111 ? 10.301 1.523 4.131 1.00 88.94 111 ASN A N 1
ATOM 851 C CA . ASN A 1 111 ? 10.405 2.073 5.487 1.00 88.94 111 ASN A CA 1
ATOM 852 C C . ASN A 1 111 ? 11.858 2.255 5.974 1.00 88.94 111 ASN A C 1
ATOM 854 O O . ASN A 1 111 ? 12.089 2.996 6.926 1.00 88.94 111 ASN A O 1
ATOM 858 N N . ALA A 1 112 ? 12.841 1.603 5.344 1.00 87.62 112 ALA A N 1
ATOM 859 C CA . ALA A 1 112 ? 14.256 1.822 5.636 1.00 87.62 112 ALA A CA 1
ATOM 860 C C . ALA A 1 112 ? 14.790 3.117 4.996 1.00 87.62 112 ALA A C 1
ATOM 862 O O . ALA A 1 112 ? 15.815 3.643 5.438 1.00 87.62 112 ALA A O 1
ATOM 863 N N . VAL A 1 113 ? 14.088 3.632 3.982 1.00 88.38 113 VAL A N 1
ATOM 864 C CA . VAL A 1 113 ? 14.448 4.840 3.230 1.00 88.38 113 VAL A CA 1
ATOM 865 C C . VAL A 1 113 ? 13.660 6.054 3.727 1.00 88.38 113 VAL A C 1
ATOM 867 O O . VAL A 1 113 ? 14.247 7.111 3.923 1.00 88.38 113 VAL A O 1
ATOM 870 N N . LEU A 1 114 ? 12.359 5.886 3.977 1.00 91.62 114 LEU A N 1
ATOM 871 C CA . LEU A 1 114 ? 11.429 6.934 4.412 1.00 91.62 114 LEU A CA 1
ATOM 872 C C . LEU A 1 114 ? 11.610 7.238 5.910 1.00 91.62 114 LEU A C 1
ATOM 874 O O . LEU A 1 114 ? 10.941 6.648 6.760 1.00 91.62 114 LEU A O 1
ATOM 878 N N . LYS A 1 115 ? 12.553 8.126 6.241 1.00 88.62 115 LYS A N 1
ATOM 879 C CA . LYS A 1 115 ? 12.972 8.452 7.624 1.00 88.62 115 LYS A CA 1
ATOM 880 C C . LYS A 1 115 ? 12.582 9.858 8.078 1.00 88.62 115 LYS A C 1
ATOM 882 O O . LYS A 1 115 ? 12.765 10.201 9.249 1.00 88.62 115 LYS A O 1
ATOM 887 N N . GLU A 1 116 ? 12.093 10.670 7.156 1.00 89.44 116 GLU A N 1
ATOM 888 C CA . GLU A 1 116 ? 11.673 12.044 7.363 1.00 89.44 116 GLU A CA 1
ATOM 889 C C . GLU A 1 116 ? 10.510 12.127 8.364 1.00 89.44 116 GLU A C 1
ATOM 891 O O . GLU A 1 116 ? 9.712 11.197 8.506 1.00 89.44 116 GLU A O 1
ATOM 896 N N . ASP A 1 117 ? 10.410 13.253 9.079 1.00 88.69 117 ASP A N 1
ATOM 897 C CA . ASP A 1 117 ? 9.434 13.433 10.164 1.00 88.69 117 ASP A CA 1
ATOM 898 C C . ASP A 1 117 ? 7.980 13.250 9.708 1.00 88.69 117 ASP A C 1
ATOM 900 O O . ASP A 1 117 ? 7.158 12.736 10.468 1.00 88.69 117 ASP A O 1
ATOM 904 N N . GLU A 1 118 ? 7.671 13.605 8.459 1.00 89.38 118 GLU A N 1
ATOM 905 C CA . GLU A 1 118 ? 6.333 13.449 7.879 1.00 89.38 118 GLU A CA 1
ATOM 906 C C . GLU A 1 118 ? 5.874 11.983 7.786 1.00 89.38 118 GLU A C 1
ATOM 908 O O . GLU A 1 118 ? 4.676 11.706 7.855 1.00 89.38 118 GLU A O 1
ATOM 913 N N . PHE A 1 119 ? 6.808 11.028 7.713 1.00 91.62 119 PHE A N 1
ATOM 914 C CA . PHE A 1 119 ? 6.495 9.603 7.603 1.00 91.62 119 PHE A CA 1
ATOM 915 C C . PHE A 1 119 ? 6.388 8.902 8.962 1.00 91.62 119 PHE A C 1
ATOM 917 O O . PHE A 1 119 ? 5.828 7.809 9.048 1.00 91.62 119 PHE A O 1
ATOM 924 N N . LYS A 1 120 ? 6.870 9.524 10.049 1.00 89.19 120 LYS A N 1
ATOM 925 C CA . LYS A 1 120 ? 6.966 8.892 11.381 1.00 89.19 120 LYS A CA 1
ATOM 926 C C . LYS A 1 120 ? 5.620 8.539 12.006 1.00 89.19 120 LYS A C 1
ATOM 928 O O . LYS A 1 120 ? 5.553 7.629 12.826 1.00 89.19 120 LYS A O 1
ATOM 933 N N . ASN A 1 121 ? 4.564 9.260 11.636 1.00 91.56 121 ASN A N 1
ATOM 934 C CA . ASN A 1 121 ? 3.222 9.045 12.177 1.00 91.56 121 ASN A CA 1
ATOM 935 C C . ASN A 1 121 ? 2.418 8.000 11.394 1.00 91.56 121 ASN A C 1
ATOM 937 O O . ASN A 1 121 ? 1.313 7.663 11.812 1.00 91.56 121 ASN A O 1
ATOM 941 N N . ILE A 1 122 ? 2.943 7.492 10.275 1.00 95.06 122 ILE A N 1
ATOM 942 C CA . ILE A 1 122 ? 2.299 6.430 9.501 1.00 95.06 122 ILE A CA 1
ATOM 943 C C . ILE A 1 122 ? 2.343 5.137 10.321 1.00 95.06 122 ILE A C 1
ATOM 945 O O . ILE A 1 122 ? 3.406 4.707 10.763 1.00 95.06 122 ILE A O 1
ATOM 949 N N . GLY A 1 123 ? 1.189 4.490 10.498 1.00 95.19 123 GLY A N 1
ATOM 950 C CA . GLY A 1 123 ? 1.093 3.236 11.246 1.00 95.19 123 GLY A CA 1
ATOM 951 C C . GLY A 1 123 ? 1.865 2.086 10.602 1.00 95.19 123 GLY A C 1
ATOM 952 O O . GLY A 1 123 ? 2.534 1.321 11.296 1.00 95.19 123 GLY A O 1
ATOM 953 N N . ILE A 1 124 ? 1.786 1.953 9.274 1.00 96.44 124 ILE A N 1
ATOM 954 C CA . ILE A 1 124 ? 2.566 0.962 8.525 1.00 96.44 124 ILE A CA 1
ATOM 955 C C . ILE A 1 124 ? 2.814 1.393 7.075 1.00 96.44 124 ILE A C 1
ATOM 957 O O . ILE A 1 124 ? 1.936 1.950 6.418 1.00 96.44 124 ILE A O 1
ATOM 961 N N . ILE A 1 125 ? 4.007 1.091 6.563 1.00 96.56 125 ILE A N 1
ATOM 962 C CA . ILE A 1 125 ? 4.365 1.236 5.147 1.00 96.56 125 ILE A CA 1
ATOM 963 C C . ILE A 1 125 ? 4.528 -0.166 4.565 1.00 96.56 125 ILE A C 1
ATOM 965 O O . ILE A 1 125 ? 5.219 -1.004 5.148 1.00 96.56 125 ILE A O 1
ATOM 969 N N . ILE A 1 126 ? 3.863 -0.431 3.444 1.00 96.31 126 ILE A N 1
ATOM 970 C CA . ILE A 1 126 ? 3.780 -1.755 2.833 1.00 96.31 126 ILE A CA 1
ATOM 971 C C . ILE A 1 126 ? 4.208 -1.666 1.371 1.00 96.31 126 ILE A C 1
ATOM 973 O O . ILE A 1 126 ? 3.567 -0.993 0.569 1.00 96.31 126 ILE A O 1
ATOM 977 N N . ASP A 1 127 ? 5.267 -2.390 1.025 1.00 95.94 127 ASP A N 1
ATOM 978 C CA . ASP A 1 127 ? 5.738 -2.526 -0.350 1.00 95.94 127 ASP A CA 1
ATOM 979 C C . ASP A 1 127 ? 4.917 -3.567 -1.111 1.00 95.94 127 ASP A C 1
ATOM 981 O O . ASP A 1 127 ? 4.772 -4.703 -0.658 1.00 95.94 127 ASP A O 1
ATOM 985 N N . VAL A 1 128 ? 4.409 -3.182 -2.279 1.00 94.94 128 VAL A N 1
ATOM 986 C CA . VAL A 1 128 ? 3.627 -4.035 -3.174 1.00 94.94 128 VAL A CA 1
ATOM 987 C C . VAL A 1 128 ? 4.300 -4.063 -4.540 1.00 94.94 128 VAL A C 1
ATOM 989 O O . VAL A 1 128 ? 4.532 -3.031 -5.163 1.00 94.94 128 VAL A O 1
ATOM 992 N N . ALA A 1 129 ? 4.621 -5.258 -5.015 1.00 94.31 129 ALA A N 1
ATOM 993 C CA . ALA A 1 129 ? 5.236 -5.485 -6.308 1.00 94.31 129 ALA A CA 1
ATOM 994 C C . ALA A 1 129 ? 4.156 -5.661 -7.384 1.00 94.31 129 ALA A C 1
ATOM 996 O O . ALA A 1 129 ? 3.306 -6.552 -7.286 1.00 94.31 129 ALA A O 1
ATOM 997 N N . PHE A 1 130 ? 4.189 -4.808 -8.404 1.00 92.12 130 PHE A N 1
ATOM 998 C CA . PHE A 1 130 ? 3.112 -4.703 -9.378 1.00 92.12 130 PHE A CA 1
ATOM 999 C C . PHE A 1 130 ? 3.637 -4.244 -10.743 1.00 92.12 130 PHE A C 1
ATOM 1001 O O . PHE A 1 130 ? 4.571 -3.446 -10.822 1.00 92.12 130 PHE A O 1
ATOM 1008 N N . PHE A 1 131 ? 3.026 -4.706 -11.830 1.00 90.12 131 PHE A N 1
ATOM 1009 C CA . PHE A 1 131 ? 3.319 -4.197 -13.170 1.00 90.12 131 PHE A CA 1
ATOM 1010 C C . PHE A 1 131 ? 2.095 -4.273 -14.067 1.00 90.12 131 PHE A C 1
ATOM 1012 O O . PHE A 1 131 ? 1.387 -5.268 -14.018 1.00 90.12 131 PHE A O 1
ATOM 1019 N N . GLU A 1 132 ? 1.845 -3.251 -14.883 1.00 84.88 132 GLU A N 1
ATOM 1020 C CA . GLU A 1 132 ? 0.609 -3.135 -15.669 1.00 84.88 132 GLU A CA 1
ATOM 1021 C C . GLU A 1 132 ? 0.302 -4.367 -16.532 1.00 84.88 132 GLU A C 1
ATOM 1023 O O . GLU A 1 132 ? -0.838 -4.821 -16.562 1.00 84.88 132 GLU A O 1
ATOM 1028 N N . ASP A 1 133 ? 1.325 -4.970 -17.143 1.00 86.88 133 ASP A N 1
ATOM 1029 C CA . ASP A 1 133 ? 1.157 -6.128 -18.030 1.00 86.88 133 ASP A CA 1
ATOM 1030 C C . ASP A 1 133 ? 0.918 -7.455 -17.286 1.00 86.88 133 ASP A C 1
ATOM 1032 O O . ASP A 1 133 ? 0.448 -8.425 -17.876 1.00 86.88 133 ASP A O 1
ATOM 1036 N N . THR A 1 134 ? 1.318 -7.557 -16.014 1.00 86.75 134 THR A N 1
ATOM 1037 C CA . THR A 1 134 ? 1.319 -8.827 -15.250 1.00 86.75 134 THR A CA 1
ATOM 1038 C C . THR A 1 134 ? 0.444 -8.774 -13.995 1.00 86.75 134 THR A C 1
ATOM 1040 O O . THR A 1 134 ? 0.145 -9.810 -13.408 1.00 86.75 134 THR A O 1
ATOM 1043 N N . GLY A 1 135 ? 0.030 -7.581 -13.579 1.00 89.38 135 GLY A N 1
ATOM 1044 C CA . GLY A 1 135 ? -0.662 -7.328 -12.326 1.00 89.38 135 GLY A CA 1
ATOM 1045 C C . GLY A 1 135 ? 0.222 -7.513 -11.092 1.00 89.38 135 GLY A C 1
ATOM 1046 O O . GLY A 1 135 ? 1.435 -7.274 -11.109 1.00 89.38 135 GLY A O 1
ATOM 1047 N N . LEU A 1 136 ? -0.409 -7.904 -9.987 1.00 90.62 136 LEU A N 1
ATOM 1048 C CA . LEU A 1 136 ? 0.240 -8.234 -8.722 1.00 90.62 136 LEU A CA 1
ATOM 1049 C C . LEU A 1 136 ? 1.043 -9.529 -8.843 1.00 90.62 136 LEU A C 1
ATOM 1051 O O . LEU A 1 136 ? 0.490 -10.611 -9.044 1.00 90.62 136 LEU A O 1
ATOM 1055 N N . TYR A 1 137 ? 2.353 -9.438 -8.625 1.00 92.12 137 TYR A N 1
ATOM 1056 C CA . TYR A 1 137 ? 3.223 -10.610 -8.678 1.00 92.12 137 TYR A CA 1
ATOM 1057 C C . TYR A 1 137 ? 2.937 -11.615 -7.556 1.00 92.12 137 TYR A C 1
ATOM 1059 O O . TYR A 1 137 ? 2.607 -11.242 -6.425 1.00 92.12 137 TYR A O 1
ATOM 1067 N N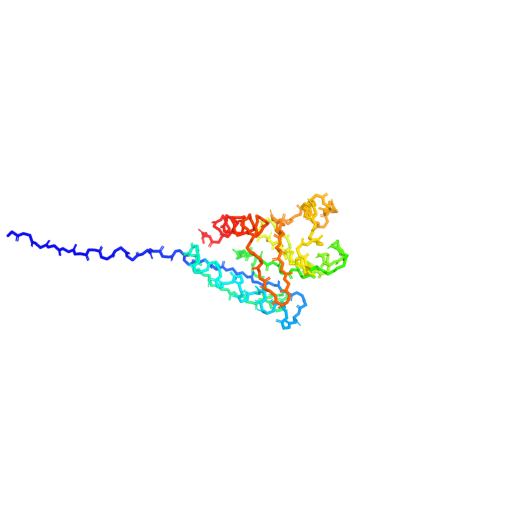 . ASP A 1 138 ? 3.149 -12.896 -7.854 1.00 90.62 138 ASP A N 1
ATOM 1068 C CA . ASP A 1 138 ? 3.258 -13.950 -6.847 1.00 90.62 138 ASP A CA 1
ATOM 1069 C C . ASP A 1 138 ? 4.709 -14.017 -6.345 1.00 90.62 138 ASP A C 1
ATOM 1071 O O . ASP A 1 138 ? 5.582 -14.620 -6.970 1.00 90.62 138 ASP A O 1
ATOM 1075 N N . CYS A 1 139 ? 5.006 -13.273 -5.277 1.00 91.38 139 CYS A N 1
ATOM 1076 C CA . CYS A 1 139 ? 6.355 -13.146 -4.732 1.00 91.38 139 CYS A CA 1
ATOM 1077 C C . CYS A 1 139 ? 6.345 -12.883 -3.222 1.00 91.38 139 CYS A C 1
ATOM 1079 O O . CYS A 1 139 ? 5.355 -12.413 -2.658 1.00 91.38 139 CYS A O 1
ATOM 1081 N N . ASP A 1 140 ? 7.488 -13.101 -2.568 1.00 92.31 140 ASP A N 1
ATOM 1082 C CA . ASP A 1 140 ? 7.641 -12.910 -1.120 1.00 92.31 140 ASP A CA 1
ATOM 1083 C C . ASP A 1 140 ? 7.286 -11.497 -0.643 1.00 92.31 140 ASP A C 1
ATOM 1085 O O . ASP A 1 140 ? 6.782 -11.329 0.470 1.00 92.31 140 ASP A O 1
ATOM 1089 N N . MET A 1 141 ? 7.542 -10.474 -1.467 1.00 94.19 141 MET A N 1
ATOM 1090 C CA . MET A 1 141 ? 7.170 -9.091 -1.154 1.00 94.19 141 MET A CA 1
ATOM 1091 C C . MET A 1 141 ? 5.654 -8.975 -0.982 1.00 94.19 141 MET A C 1
ATOM 1093 O O . MET A 1 141 ? 5.197 -8.524 0.065 1.00 94.19 141 MET A O 1
ATOM 1097 N N . ASN A 1 142 ? 4.883 -9.478 -1.947 1.00 94.19 142 ASN A N 1
ATOM 1098 C CA . ASN A 1 142 ? 3.426 -9.430 -1.899 1.00 94.19 142 ASN A CA 1
ATOM 1099 C C . ASN A 1 142 ? 2.849 -10.373 -0.840 1.00 94.19 142 ASN A C 1
ATOM 1101 O O . ASN A 1 142 ? 1.929 -9.987 -0.125 1.00 94.19 142 ASN A O 1
ATOM 1105 N N . THR A 1 143 ? 3.434 -11.556 -0.639 1.00 92.50 143 THR A N 1
ATOM 1106 C CA . THR A 1 143 ? 3.056 -12.454 0.465 1.00 92.50 143 THR A CA 1
ATOM 1107 C C . THR A 1 143 ? 3.176 -11.755 1.823 1.00 92.50 143 THR A C 1
ATOM 1109 O O . THR A 1 143 ? 2.266 -11.830 2.655 1.00 92.50 143 THR A O 1
ATOM 1112 N N . ARG A 1 144 ? 4.272 -11.016 2.054 1.00 93.94 144 ARG A N 1
ATOM 1113 C CA . ARG A 1 144 ? 4.429 -10.183 3.256 1.00 93.94 144 ARG A CA 1
ATOM 1114 C C . ARG A 1 144 ? 3.453 -9.009 3.265 1.00 93.94 144 ARG A C 1
ATOM 1116 O O . ARG A 1 144 ? 2.894 -8.724 4.321 1.00 93.94 144 ARG A O 1
ATOM 1123 N N . ALA A 1 145 ? 3.217 -8.373 2.119 1.00 94.50 145 ALA A N 1
ATOM 1124 C CA . ALA A 1 145 ? 2.302 -7.246 1.997 1.00 94.50 145 ALA A CA 1
ATOM 1125 C C . ALA A 1 145 ? 0.886 -7.605 2.456 1.00 94.50 145 ALA A C 1
ATOM 1127 O O . ALA A 1 145 ? 0.349 -6.934 3.336 1.00 94.50 145 ALA A O 1
ATOM 1128 N N . TYR A 1 146 ? 0.317 -8.707 1.953 1.00 92.44 146 TYR A N 1
ATOM 1129 C CA . TYR A 1 146 ? -1.015 -9.157 2.367 1.00 92.44 146 TYR A CA 1
ATOM 1130 C C . TYR A 1 146 ? -1.058 -9.487 3.854 1.00 92.44 146 TYR A C 1
ATOM 1132 O O . TYR A 1 146 ? -1.967 -9.046 4.554 1.00 92.44 146 TYR A O 1
ATOM 1140 N N . LYS A 1 147 ? -0.055 -10.203 4.377 1.00 92.19 147 LYS A N 1
ATOM 1141 C CA . LYS A 1 147 ? 0.002 -10.542 5.805 1.00 92.19 147 LYS A CA 1
ATOM 1142 C C . LYS A 1 147 ? 0.026 -9.291 6.689 1.00 92.19 147 LYS A C 1
ATOM 1144 O O . LYS A 1 147 ? -0.718 -9.223 7.671 1.00 92.19 147 LYS A O 1
ATOM 1149 N N . SER A 1 148 ? 0.856 -8.309 6.344 1.00 94.62 148 SER A N 1
ATOM 1150 C CA . SER A 1 148 ? 0.961 -7.038 7.064 1.00 94.62 148 SER A CA 1
ATOM 1151 C C . SER A 1 148 ? -0.330 -6.232 6.976 1.00 94.62 148 SER A C 1
ATOM 1153 O O . SER A 1 148 ? -0.823 -5.757 7.997 1.00 94.62 148 SER A O 1
ATOM 1155 N N . LEU A 1 149 ? -0.922 -6.147 5.784 1.00 93.12 149 LEU A N 1
ATOM 1156 C CA . LEU A 1 149 ? -2.166 -5.422 5.558 1.00 93.12 149 LEU A CA 1
ATOM 1157 C C . LEU A 1 149 ? -3.333 -6.042 6.329 1.00 93.12 149 LEU A C 1
ATOM 1159 O O . LEU A 1 149 ? -4.059 -5.336 7.016 1.00 93.12 149 LEU A O 1
ATOM 1163 N N . ILE A 1 150 ? -3.481 -7.366 6.290 1.00 90.56 150 ILE A N 1
ATOM 1164 C CA . ILE A 1 150 ? -4.518 -8.082 7.044 1.00 90.56 150 ILE A CA 1
ATOM 1165 C C . ILE A 1 150 ? -4.339 -7.864 8.544 1.00 90.56 150 ILE A C 1
ATOM 1167 O O . ILE A 1 150 ? -5.316 -7.622 9.249 1.00 90.56 150 ILE A O 1
ATOM 1171 N N . THR A 1 151 ? -3.102 -7.947 9.038 1.00 92.06 151 THR A N 1
ATOM 1172 C CA . THR A 1 151 ? -2.803 -7.711 10.457 1.00 92.06 151 THR A CA 1
ATOM 1173 C C . THR A 1 151 ? -3.198 -6.291 10.857 1.00 92.06 151 THR A C 1
ATOM 1175 O O . THR A 1 151 ? -3.889 -6.111 11.856 1.00 92.06 151 THR A O 1
ATOM 1178 N N . PHE A 1 152 ? -2.839 -5.303 10.036 1.00 93.25 152 PHE A N 1
ATOM 1179 C CA . PHE A 1 152 ? -3.186 -3.902 10.246 1.00 93.25 152 PHE A CA 1
ATOM 1180 C C . PHE A 1 152 ? -4.703 -3.649 10.219 1.00 93.25 152 PHE A C 1
ATOM 1182 O O . PHE A 1 152 ? -5.232 -2.960 11.092 1.00 93.25 152 PHE A O 1
ATOM 1189 N N . ILE A 1 153 ? -5.413 -4.223 9.244 1.00 90.12 153 ILE A N 1
ATOM 1190 C CA . ILE A 1 153 ? -6.869 -4.093 9.106 1.00 90.12 153 ILE A CA 1
ATOM 1191 C C . ILE A 1 153 ? -7.566 -4.727 10.308 1.00 90.12 153 ILE A C 1
ATOM 1193 O O . ILE A 1 153 ? -8.475 -4.129 10.874 1.00 90.12 153 ILE A O 1
ATOM 1197 N N . LYS A 1 154 ? -7.118 -5.903 10.757 1.00 87.56 154 LYS A N 1
ATOM 1198 C CA . LYS A 1 154 ? -7.668 -6.552 11.954 1.00 87.56 154 LYS A CA 1
ATOM 1199 C C . LYS A 1 154 ? -7.393 -5.758 1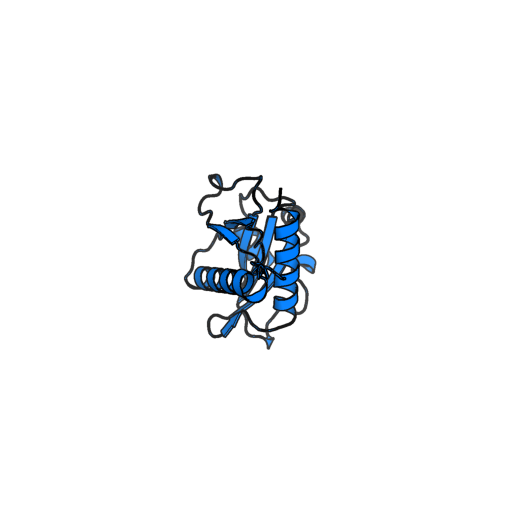3.228 1.00 87.56 154 LYS A C 1
ATOM 1201 O O . LYS A 1 154 ? -8.253 -5.714 14.092 1.00 87.56 154 LYS A O 1
ATOM 1206 N N . SER A 1 155 ? -6.231 -5.118 13.366 1.00 88.81 155 SER A N 1
ATOM 1207 C CA . SER A 1 155 ? -5.923 -4.358 14.585 1.00 88.81 155 SER A CA 1
ATOM 1208 C C . SER A 1 155 ? -6.668 -3.025 14.680 1.00 88.81 155 SER A C 1
ATOM 1210 O O . SER A 1 155 ? -6.860 -2.520 15.785 1.00 88.81 155 SER A O 1
ATOM 1212 N N . HIS A 1 156 ? -7.081 -2.447 13.548 1.00 87.00 156 HIS A N 1
ATOM 1213 C CA . HIS A 1 156 ? -7.689 -1.113 13.509 1.00 87.00 156 HIS A CA 1
ATOM 1214 C C . HIS A 1 156 ? -9.154 -1.088 13.056 1.00 87.00 156 HIS A C 1
ATOM 1216 O O . HIS A 1 156 ? -9.840 -0.111 13.333 1.00 87.00 156 HIS A O 1
ATOM 1222 N N . GLY A 1 157 ? -9.640 -2.122 12.367 1.00 71.25 157 GLY A N 1
ATOM 1223 C CA . GLY A 1 157 ? -10.963 -2.145 11.739 1.00 71.25 157 GLY A CA 1
ATOM 1224 C C . GLY A 1 157 ? -12.033 -2.963 12.470 1.00 71.25 157 GLY A C 1
ATOM 1225 O O . GLY A 1 157 ? -13.178 -2.970 12.034 1.00 71.25 157 GLY A O 1
ATOM 1226 N N . THR A 1 158 ? -11.697 -3.649 13.567 1.00 60.88 158 THR A N 1
ATOM 1227 C CA . THR A 1 158 ? -12.652 -4.462 14.352 1.00 60.88 158 THR A CA 1
ATOM 1228 C C . THR A 1 158 ? -13.033 -3.828 15.694 1.00 60.88 158 THR A C 1
ATOM 1230 O O . THR A 1 158 ? -13.188 -4.550 16.679 1.00 60.88 158 THR A O 1
ATOM 1233 N N . LYS A 1 159 ? -13.122 -2.497 15.773 1.00 49.09 159 LYS A N 1
ATOM 1234 C CA . LYS A 1 159 ? -13.626 -1.815 16.976 1.00 49.09 159 LYS A CA 1
ATOM 1235 C C . LYS A 1 159 ? -15.119 -1.551 16.888 1.00 49.09 159 LYS A C 1
ATOM 1237 O O . LYS A 1 159 ? -15.571 -1.165 15.790 1.00 49.09 159 LYS A O 1
#

Secondary structure (DSSP, 8-state):
--------------EEEEEEEESS--HHHHHHHHHHHHHHHHHH--EEEEEEE-SGGG--TTSPEEEEEEESS-HHHHHHHHHTTS--STTEEEEEEEES-GGGS-SS-GGGT--SGGGTT-SEEEEEEEETTTEE--SHHHHHHHHHHHHHHHHHH--

pLDDT: mean 84.57, std 13.74, range [39.34, 96.62]

Sequence (159 aa):
MFYGILLLYIPLFSTVAIQLYCAQKTDLTNYAIRELETKLEGQHGLKLQMQICQNISSIQSYIPLIVICLSSSRLGVDVSAAIAGLPIGPNTAVLIFHHKKPHALPTEPSNAVLKEDEFKNIGIIIDVAFFEDTGLYDCDMNTRAYKSLITFIKSHGTK

Foldseek 3Di:
DDDDDPPPPPPPAPEFEAEEEELDDDPQLVLQVVVLQCCCCPVPVHHYPYHYDDDLVVDDPQHQYEFEFEDEDDLQVSVCSRCPPHPFALSYEYEYEDQDDPVPDDPDASVVVNPDPVCPRHNYYAYFYAHPVPGGDPDPSVVVRSVVVVVSSVVRGND

Radius of gyration: 17.33 Å; chains: 1; bounding box: 49×59×35 Å